Protein AF-A0A9D2DBL2-F1 (afdb_monomer)

InterPro domains:
  IPR008681 Negative regulator of genetic competence, MecA [PF05389] (1-63)

Structure (mmCIF, N/CA/C/O backbone):
data_AF-A0A9D2DBL2-F1
#
_entry.id   AF-A0A9D2DBL2-F1
#
loop_
_atom_site.group_PDB
_atom_site.id
_atom_site.type_symbol
_atom_site.label_atom_id
_atom_site.label_alt_id
_atom_site.label_comp_id
_atom_site.label_asym_id
_atom_site.label_entity_id
_atom_site.label_seq_id
_atom_site.pdbx_PDB_ins_code
_atom_site.Cartn_x
_atom_site.Cartn_y
_atom_site.Cartn_z
_atom_site.occupancy
_atom_site.B_iso_or_equiv
_atom_site.auth_seq_id
_atom_site.auth_comp_id
_atom_site.auth_asym_id
_atom_site.auth_atom_id
_atom_site.pdbx_PDB_model_num
ATOM 1 N N . MET A 1 1 ? -2.118 -2.704 -8.482 1.00 84.75 1 MET A N 1
ATOM 2 C CA . MET A 1 1 ? -1.958 -2.678 -7.013 1.00 84.75 1 MET A CA 1
ATOM 3 C C . MET A 1 1 ? -3.139 -3.410 -6.408 1.00 84.75 1 MET A C 1
ATOM 5 O O . MET A 1 1 ? -4.251 -3.188 -6.872 1.00 84.75 1 MET A O 1
ATOM 9 N N . LYS A 1 2 ? -2.921 -4.289 -5.426 1.00 87.31 2 LYS A N 1
ATOM 10 C CA . LYS A 1 2 ? -3.997 -5.030 -4.746 1.00 87.31 2 LYS A CA 1
ATOM 11 C C . LYS A 1 2 ? -3.955 -4.737 -3.250 1.00 87.31 2 LYS A C 1
ATOM 13 O O . LYS A 1 2 ? -2.883 -4.847 -2.664 1.00 87.31 2 LYS A O 1
ATOM 18 N N . ILE A 1 3 ? -5.094 -4.398 -2.653 1.00 89.25 3 ILE A N 1
ATOM 19 C CA . ILE A 1 3 ? -5.226 -4.157 -1.212 1.00 89.25 3 ILE A CA 1
ATOM 20 C C . ILE A 1 3 ? -6.157 -5.212 -0.620 1.00 89.25 3 ILE A C 1
ATOM 22 O O . ILE A 1 3 ? -7.181 -5.550 -1.209 1.00 89.25 3 ILE A O 1
ATOM 26 N N . GLU A 1 4 ? -5.776 -5.750 0.531 1.00 90.25 4 GLU A N 1
ATOM 27 C CA . GLU A 1 4 ? -6.524 -6.759 1.269 1.00 90.25 4 GLU A CA 1
ATOM 28 C C . GLU A 1 4 ? -6.578 -6.347 2.744 1.00 90.25 4 GLU A C 1
ATOM 30 O O . GLU A 1 4 ? -5.542 -6.076 3.355 1.00 90.25 4 GLU A O 1
ATOM 35 N N . LYS A 1 5 ? -7.772 -6.307 3.343 1.00 88.69 5 LYS A N 1
ATOM 36 C CA . LYS A 1 5 ? -7.921 -6.092 4.788 1.00 88.69 5 LYS A CA 1
ATOM 37 C C . LYS A 1 5 ? -7.539 -7.372 5.533 1.00 88.69 5 LYS A C 1
ATOM 39 O O . LYS A 1 5 ? -8.152 -8.413 5.310 1.00 88.69 5 LYS A O 1
ATOM 44 N N . LEU A 1 6 ? -6.537 -7.299 6.411 1.00 88.69 6 LEU A N 1
ATOM 45 C CA . LEU A 1 6 ? -6.165 -8.418 7.285 1.00 88.69 6 LEU A CA 1
ATOM 46 C C . LEU A 1 6 ? -6.970 -8.379 8.589 1.00 88.69 6 LEU A C 1
ATOM 48 O O . LEU A 1 6 ? -7.437 -9.413 9.055 1.00 88.69 6 LEU A O 1
ATOM 52 N N . ASN A 1 7 ? -7.130 -7.187 9.167 1.00 87.62 7 ASN A N 1
ATOM 53 C CA . ASN A 1 7 ? -7.983 -6.906 10.324 1.00 87.62 7 ASN A CA 1
ATOM 54 C C . ASN A 1 7 ? -8.309 -5.400 10.387 1.00 87.62 7 ASN A C 1
ATOM 56 O O . ASN A 1 7 ? -8.101 -4.674 9.417 1.00 87.62 7 ASN A O 1
ATOM 60 N N . GLU A 1 8 ? -8.865 -4.924 11.501 1.00 82.88 8 GLU A N 1
ATOM 6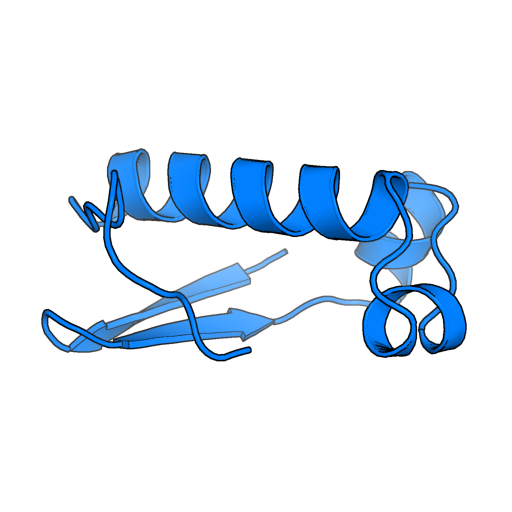1 C CA . GLU A 1 8 ? -9.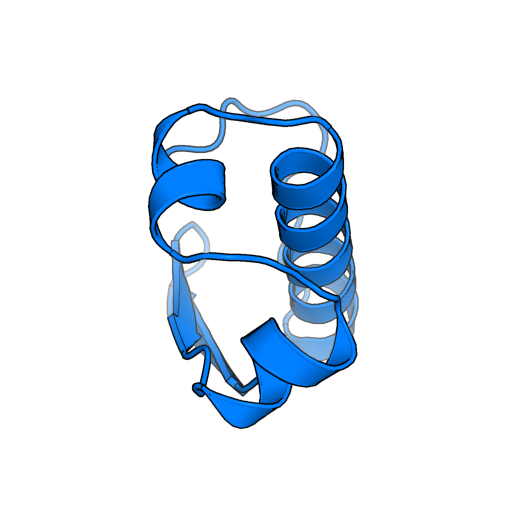246 -3.515 11.688 1.00 82.88 8 GLU A CA 1
ATOM 62 C C . GLU A 1 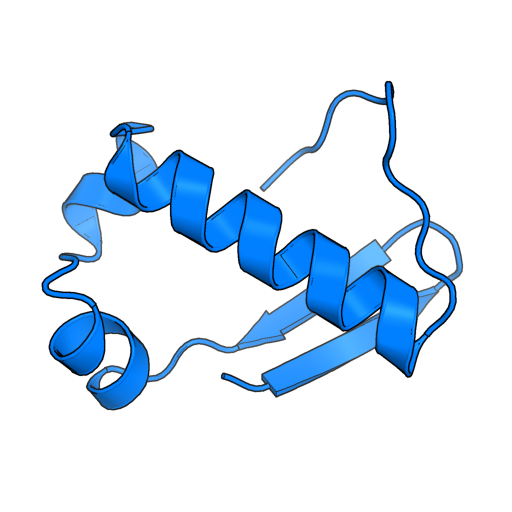8 ? -8.054 -2.549 11.697 1.00 82.88 8 GLU A C 1
ATOM 64 O O . GLU A 1 8 ? -8.213 -1.394 11.319 1.00 82.88 8 GLU A O 1
ATOM 69 N N . ASN A 1 9 ? -6.853 -3.026 12.034 1.00 83.12 9 ASN A N 1
ATOM 70 C CA . ASN A 1 9 ? -5.647 -2.208 12.190 1.00 83.12 9 ASN A CA 1
ATOM 71 C C . ASN A 1 9 ? -4.546 -2.561 11.178 1.00 83.12 9 ASN A C 1
ATOM 73 O O . ASN A 1 9 ? -3.474 -1.960 11.197 1.00 83.12 9 ASN A O 1
ATOM 77 N N . GLN A 1 10 ? -4.780 -3.543 10.306 1.00 85.06 10 GLN A N 1
ATOM 78 C CA . GLN A 1 10 ? -3.790 -4.038 9.358 1.00 85.06 10 GLN A CA 1
ATOM 79 C C . GLN A 1 10 ? -4.405 -4.274 7.986 1.00 85.06 10 GLN A C 1
ATOM 81 O O . GLN A 1 10 ? -5.409 -4.975 7.824 1.00 85.06 10 GLN A O 1
ATOM 86 N N . ILE A 1 11 ? -3.703 -3.775 6.978 1.00 88.88 11 ILE A N 1
ATOM 87 C CA . ILE A 1 11 ? -3.957 -4.066 5.575 1.00 88.88 11 ILE A CA 1
ATOM 88 C C . ILE A 1 11 ? -2.701 -4.662 4.946 1.00 88.88 11 ILE A C 1
ATOM 90 O O . ILE A 1 11 ? -1.576 -4.358 5.339 1.00 88.88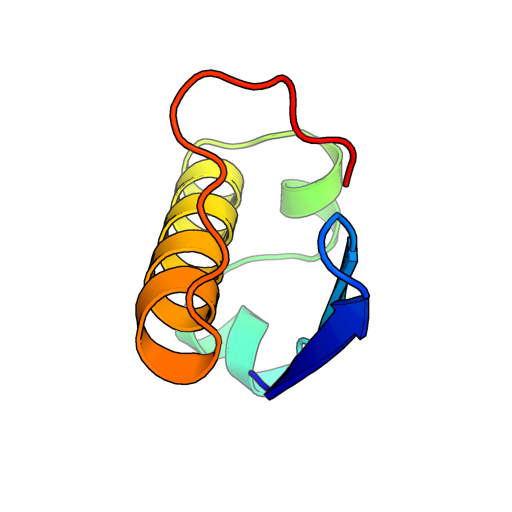 11 ILE A O 1
ATOM 94 N N . ARG A 1 12 ? -2.890 -5.507 3.940 1.00 89.56 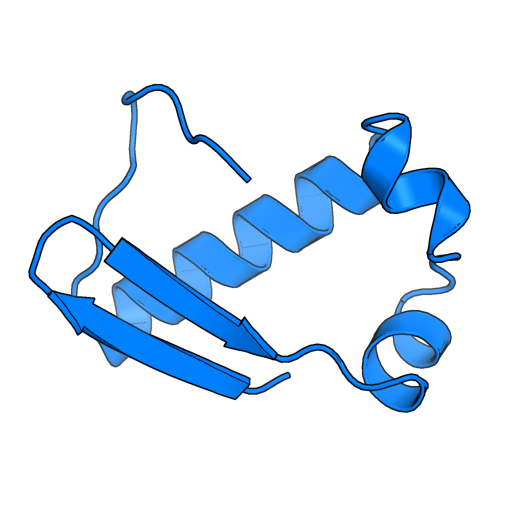12 ARG A N 1
ATOM 95 C CA . ARG A 1 12 ? -1.830 -5.983 3.060 1.00 89.56 12 ARG A CA 1
ATOM 96 C C . ARG A 1 12 ? -1.981 -5.293 1.721 1.00 89.56 12 ARG A C 1
ATOM 98 O O . ARG A 1 12 ? -3.032 -5.382 1.095 1.00 89.56 12 ARG A O 1
ATOM 105 N N . CYS A 1 13 ? -0.916 -4.654 1.260 1.00 87.81 13 CYS A N 1
ATOM 106 C CA . CYS A 1 13 ? -0.843 -4.162 -0.104 1.00 87.81 13 CYS A CA 1
ATOM 107 C C . CYS A 1 13 ? 0.189 -4.964 -0.889 1.00 87.81 13 CYS A C 1
ATOM 109 O O . CYS A 1 13 ? 1.300 -5.201 -0.421 1.00 87.81 13 CYS A O 1
ATOM 111 N N . THR A 1 14 ? -0.187 -5.368 -2.095 1.00 89.69 14 THR A N 1
ATOM 112 C CA . THR A 1 14 ? 0.690 -6.032 -3.051 1.00 89.69 14 THR A CA 1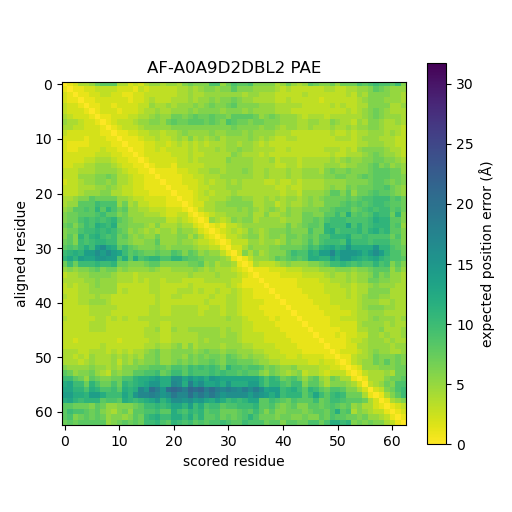
ATOM 113 C C . THR A 1 14 ? 0.922 -5.102 -4.236 1.00 89.69 14 THR A C 1
ATOM 115 O O . THR A 1 14 ? -0.020 -4.721 -4.944 1.00 89.69 14 THR A O 1
ATOM 118 N N . LEU A 1 15 ? 2.189 -4.750 -4.454 1.00 86.44 15 LEU A N 1
ATOM 119 C CA . LEU A 1 15 ? 2.657 -3.944 -5.579 1.00 86.44 15 LEU A CA 1
ATOM 120 C C . LEU A 1 15 ? 3.336 -4.855 -6.599 1.00 86.44 15 LEU A C 1
ATOM 122 O O . LEU A 1 15 ? 4.208 -5.649 -6.253 1.00 86.44 15 LEU A O 1
ATOM 126 N N . THR A 1 16 ? 2.948 -4.731 -7.864 1.00 88.75 16 THR A N 1
ATOM 127 C CA . THR A 1 16 ? 3.623 -5.419 -8.969 1.00 88.75 16 THR A CA 1
ATOM 128 C C . THR A 1 16 ? 4.690 -4.521 -9.592 1.00 88.75 16 THR A C 1
ATOM 130 O O . THR A 1 16 ? 4.653 -3.298 -9.455 1.00 88.75 16 THR A O 1
ATOM 133 N N . HIS A 1 17 ? 5.628 -5.104 -10.344 1.00 86.31 17 HIS A N 1
ATOM 134 C CA . HIS A 1 17 ? 6.611 -4.312 -11.091 1.00 86.31 17 HIS A CA 1
ATOM 135 C C . HIS A 1 17 ? 5.941 -3.329 -12.071 1.00 86.31 17 HIS A C 1
ATOM 137 O O . HIS A 1 17 ? 6.440 -2.225 -12.274 1.00 86.31 17 HIS A O 1
ATOM 143 N N . ALA A 1 18 ? 4.792 -3.696 -12.650 1.00 87.75 18 ALA A N 1
ATOM 144 C CA . ALA A 1 18 ? 4.018 -2.811 -13.518 1.00 87.75 18 ALA A CA 1
ATOM 145 C C . ALA A 1 18 ? 3.470 -1.589 -12.758 1.00 87.75 18 ALA A C 1
ATOM 147 O O . ALA A 1 18 ? 3.542 -0.476 -13.272 1.00 87.75 18 ALA A O 1
ATOM 148 N N . ASP A 1 19 ? 2.999 -1.775 -11.519 1.00 85.44 19 ASP A N 1
ATOM 149 C CA . ASP A 1 19 ? 2.522 -0.675 -10.667 1.00 85.44 19 ASP A CA 1
ATOM 150 C C . ASP A 1 19 ? 3.646 0.316 -10.329 1.00 85.44 19 ASP A C 1
ATOM 152 O O . ASP A 1 19 ? 3.452 1.533 -10.372 1.00 85.44 19 ASP A O 1
ATOM 156 N N . LEU A 1 20 ? 4.839 -0.208 -10.024 1.00 85.06 20 LEU A N 1
ATOM 157 C CA . LEU A 1 20 ? 6.032 0.599 -9.756 1.00 85.06 20 LEU A CA 1
ATOM 158 C C . LEU A 1 20 ? 6.490 1.358 -11.011 1.00 85.06 20 LEU A C 1
ATOM 160 O O . LEU A 1 20 ? 6.776 2.555 -10.946 1.00 85.06 20 LEU A O 1
ATOM 164 N N . ALA A 1 21 ? 6.499 0.685 -12.166 1.00 86.44 21 ALA A N 1
ATOM 165 C CA . ALA A 1 21 ? 6.887 1.275 -13.443 1.00 86.44 21 ALA A CA 1
ATOM 166 C C . ALA A 1 21 ? 5.922 2.385 -13.890 1.00 86.44 21 ALA A C 1
ATOM 168 O O . ALA A 1 21 ? 6.377 3.453 -14.293 1.00 86.44 21 ALA A O 1
ATOM 169 N N . ALA A 1 22 ? 4.606 2.185 -13.747 1.00 85.88 22 ALA A N 1
ATOM 170 C CA . ALA A 1 22 ? 3.594 3.191 -14.085 1.00 85.88 22 ALA A CA 1
ATOM 171 C C . ALA A 1 22 ? 3.803 4.508 -13.317 1.00 85.88 22 ALA A C 1
ATOM 173 O O . ALA A 1 22 ? 3.569 5.596 -13.840 1.00 85.88 22 ALA A O 1
ATOM 174 N N . ARG A 1 23 ? 4.308 4.414 -12.083 1.00 83.12 23 ARG A N 1
ATOM 175 C CA . ARG A 1 23 ? 4.566 5.552 -11.193 1.00 83.12 23 ARG A CA 1
ATOM 176 C C . ARG A 1 23 ? 6.020 6.032 -11.217 1.00 83.12 23 ARG A C 1
ATOM 178 O O . ARG A 1 23 ? 6.375 6.915 -10.440 1.00 83.12 23 ARG A O 1
ATOM 185 N N . HIS A 1 24 ? 6.853 5.481 -12.107 1.00 83.50 24 HIS A N 1
ATOM 186 C CA . HIS A 1 24 ? 8.280 5.802 -12.215 1.00 83.50 24 HIS A CA 1
ATOM 187 C C . HIS A 1 24 ? 8.989 5.749 -10.850 1.00 83.50 24 HIS A C 1
ATOM 189 O O . HIS A 1 24 ? 9.725 6.672 -10.475 1.00 83.50 24 HIS A O 1
ATOM 195 N N . LEU A 1 25 ? 8.701 4.680 -10.103 1.00 83.31 25 LEU A N 1
ATOM 196 C CA . LEU A 1 25 ? 9.197 4.407 -8.760 1.00 83.31 25 LEU A CA 1
ATOM 197 C C . LEU A 1 25 ? 10.106 3.181 -8.783 1.00 83.31 25 LEU A C 1
ATOM 199 O O . LEU A 1 25 ? 9.748 2.135 -9.323 1.00 83.31 25 LEU A O 1
ATOM 203 N N . LYS A 1 26 ? 11.277 3.290 -8.158 1.00 80.81 26 LYS A N 1
ATOM 204 C CA . LYS A 1 26 ? 12.155 2.143 -7.902 1.00 80.81 26 LYS A CA 1
ATOM 205 C C . LYS A 1 26 ? 11.908 1.589 -6.504 1.00 80.81 26 LYS A C 1
ATOM 207 O O . LYS A 1 26 ? 11.652 2.341 -5.568 1.00 80.81 26 LYS A O 1
ATOM 212 N N . LEU A 1 27 ? 12.083 0.277 -6.335 1.00 76.81 27 LEU A N 1
ATOM 213 C CA . LEU A 1 27 ? 11.984 -0.382 -5.024 1.00 76.81 27 LEU A CA 1
ATOM 214 C C . LEU A 1 27 ? 12.921 0.265 -3.986 1.00 76.81 27 LEU A C 1
ATOM 216 O O . LEU A 1 27 ? 12.546 0.441 -2.833 1.00 76.81 27 LEU A O 1
ATOM 220 N N . SER A 1 28 ? 14.111 0.696 -4.417 1.00 77.62 28 SER A N 1
ATOM 221 C CA . SER A 1 28 ? 15.063 1.418 -3.569 1.00 77.62 28 SER A CA 1
ATOM 222 C C . SER A 1 28 ? 14.489 2.725 -3.014 1.00 77.62 28 SER A C 1
ATOM 224 O O . SER A 1 28 ? 14.761 3.072 -1.876 1.00 77.62 28 SER A O 1
ATOM 226 N N . GLU A 1 29 ? 13.667 3.448 -3.777 1.00 75.56 29 GLU A N 1
ATOM 227 C CA . GLU A 1 29 ? 13.108 4.745 -3.367 1.00 75.56 29 GLU A CA 1
ATOM 228 C C . GLU A 1 29 ? 11.993 4.621 -2.319 1.00 75.56 29 GLU A C 1
ATOM 230 O O . GLU A 1 29 ? 11.717 5.598 -1.615 1.00 75.56 29 GLU A O 1
ATOM 235 N N . LEU A 1 30 ? 11.379 3.436 -2.200 1.00 74.88 30 LEU A N 1
ATOM 236 C CA . LEU A 1 30 ? 10.401 3.127 -1.153 1.00 74.88 30 LEU A CA 1
ATOM 237 C C . LEU A 1 30 ? 11.072 3.016 0.218 1.00 74.88 30 LEU A C 1
ATOM 239 O O . LEU A 1 30 ? 10.563 3.571 1.186 1.00 74.88 30 LEU A O 1
ATOM 243 N N . ALA A 1 31 ? 12.243 2.375 0.285 1.00 72.00 31 ALA A N 1
ATOM 244 C CA . ALA A 1 31 ? 12.992 2.203 1.531 1.00 72.00 31 ALA A CA 1
ATOM 245 C C . ALA A 1 31 ? 13.530 3.530 2.097 1.00 72.00 31 ALA A C 1
ATOM 247 O O . ALA A 1 31 ? 13.629 3.691 3.309 1.00 72.00 31 ALA A O 1
ATOM 248 N N . TYR A 1 32 ? 13.855 4.494 1.226 1.00 70.62 32 TYR A N 1
ATOM 249 C CA . TYR A 1 32 ? 14.413 5.791 1.629 1.00 70.62 32 TYR A CA 1
ATOM 250 C C . TYR A 1 32 ? 13.361 6.886 1.866 1.00 70.62 32 TYR A C 1
ATOM 252 O O . TYR A 1 32 ? 13.728 8.031 2.119 1.00 70.62 32 TYR A O 1
ATOM 260 N N . GLY A 1 33 ? 12.062 6.570 1.789 1.00 72.44 33 GLY A N 1
ATOM 261 C CA . GLY A 1 33 ? 11.004 7.521 2.151 1.00 72.44 33 GLY A CA 1
ATOM 262 C C . GLY A 1 33 ? 10.962 8.782 1.278 1.00 72.44 33 GLY A C 1
ATOM 263 O O . GLY A 1 33 ? 10.658 9.869 1.773 1.00 72.44 33 GLY A O 1
ATOM 264 N N . THR A 1 34 ? 11.276 8.651 -0.014 1.00 81.88 34 THR A N 1
ATOM 265 C CA . THR A 1 34 ? 11.190 9.753 -0.989 1.00 81.88 34 THR A CA 1
ATOM 266 C C . THR A 1 34 ? 9.765 10.323 -1.085 1.00 81.88 34 THR A C 1
ATOM 268 O O . THR A 1 34 ? 8.787 9.637 -0.787 1.00 81.88 34 THR A O 1
ATOM 271 N N . GLU A 1 35 ? 9.604 11.564 -1.554 1.00 83.06 35 GLU A N 1
ATOM 272 C CA . GLU A 1 35 ? 8.272 12.187 -1.698 1.00 83.06 35 GLU A CA 1
ATOM 273 C C . GLU A 1 35 ? 7.318 11.359 -2.578 1.00 83.06 35 GLU A C 1
ATOM 275 O O . GLU A 1 35 ? 6.130 11.238 -2.280 1.00 83.06 35 GLU A O 1
ATOM 280 N N . LYS A 1 36 ? 7.845 10.693 -3.614 1.00 82.88 36 LYS A N 1
ATOM 281 C CA 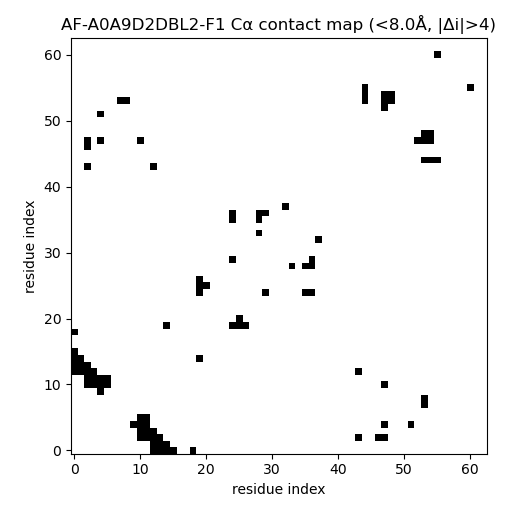. LYS A 1 36 ? 7.067 9.770 -4.451 1.00 82.88 36 LYS A CA 1
ATOM 282 C C . LYS A 1 36 ? 6.569 8.551 -3.668 1.00 82.88 36 LYS A C 1
ATOM 284 O O . LYS A 1 36 ? 5.428 8.135 -3.855 1.00 82.88 36 LYS A O 1
ATOM 289 N N . ALA A 1 37 ? 7.402 7.991 -2.786 1.00 83.69 37 ALA A N 1
ATOM 290 C CA . ALA A 1 37 ? 7.010 6.890 -1.910 1.00 83.69 37 ALA A CA 1
ATOM 291 C C . ALA A 1 37 ? 5.909 7.330 -0.935 1.00 83.69 37 ALA A C 1
ATOM 293 O O . ALA A 1 37 ? 4.896 6.648 -0.805 1.00 83.69 37 ALA A O 1
ATOM 294 N N . LYS A 1 38 ? 6.040 8.520 -0.331 1.00 83.38 38 LYS A N 1
ATOM 295 C CA . LYS A 1 38 ? 4.992 9.097 0.529 1.00 83.38 38 LYS A CA 1
ATOM 296 C C . LYS A 1 38 ? 3.668 9.268 -0.212 1.00 83.38 38 LYS A C 1
ATOM 298 O O . LYS A 1 38 ? 2.621 8.952 0.347 1.00 83.38 38 LYS A O 1
ATOM 303 N N . SER A 1 39 ? 3.705 9.736 -1.461 1.00 85.62 39 SER A N 1
ATOM 304 C CA . SER A 1 39 ? 2.505 9.836 -2.298 1.00 85.62 39 SER A CA 1
ATOM 305 C C . SER A 1 39 ? 1.876 8.467 -2.552 1.00 85.62 39 SER A C 1
ATOM 307 O O . SER A 1 39 ? 0.665 8.332 -2.435 1.00 85.62 39 SER A O 1
ATOM 309 N N . LEU A 1 40 ? 2.680 7.437 -2.840 1.00 86.12 40 LEU A N 1
ATOM 310 C CA . LEU A 1 40 ? 2.172 6.076 -3.022 1.00 86.12 40 LEU A CA 1
ATOM 311 C C . LEU A 1 40 ? 1.461 5.563 -1.763 1.00 86.12 40 LEU A C 1
ATOM 313 O O . LEU A 1 40 ? 0.376 4.999 -1.866 1.00 86.12 40 LEU A O 1
ATOM 317 N N . PHE A 1 41 ? 2.041 5.776 -0.581 1.00 83.75 41 PHE A N 1
ATOM 318 C CA . PHE A 1 41 ? 1.422 5.345 0.672 1.00 83.75 41 PHE A CA 1
ATOM 319 C C . PHE A 1 41 ? 0.117 6.092 0.963 1.00 83.75 41 PHE A C 1
ATOM 321 O O . PHE A 1 41 ? -0.837 5.477 1.430 1.00 83.75 41 PHE A O 1
ATOM 328 N N . ARG A 1 42 ? 0.031 7.389 0.632 1.00 84.44 42 ARG A N 1
ATOM 329 C CA . ARG A 1 42 ? -1.227 8.151 0.730 1.00 84.44 42 ARG A CA 1
ATOM 330 C C . ARG A 1 42 ? -2.304 7.581 -0.186 1.00 84.44 42 ARG A C 1
ATOM 332 O O . ARG A 1 42 ? -3.413 7.348 0.283 1.00 84.44 42 ARG A O 1
ATOM 339 N N . ASP A 1 43 ? -1.967 7.290 -1.439 1.00 86.81 43 ASP A N 1
ATOM 340 C CA . ASP A 1 43 ? -2.906 6.679 -2.387 1.00 86.81 43 ASP A CA 1
ATOM 341 C C . ASP A 1 43 ? -3.368 5.297 -1.905 1.00 86.81 43 ASP A C 1
ATOM 343 O O . ASP A 1 43 ? -4.548 4.964 -1.983 1.00 86.81 43 ASP A O 1
ATOM 347 N N . MET A 1 44 ? -2.445 4.496 -1.361 1.00 86.62 44 MET A N 1
ATOM 348 C CA . MET A 1 44 ? -2.761 3.198 -0.761 1.00 86.62 44 MET A CA 1
ATOM 349 C C . MET A 1 44 ? -3.740 3.340 0.404 1.00 86.62 44 MET A C 1
ATOM 351 O O . MET A 1 44 ? -4.655 2.529 0.531 1.00 86.62 44 MET A O 1
ATOM 355 N N . MET A 1 45 ? -3.579 4.372 1.233 1.00 85.88 45 MET A N 1
ATOM 356 C CA . MET A 1 45 ? -4.474 4.617 2.361 1.00 85.88 45 MET A CA 1
ATOM 357 C C . MET A 1 45 ? -5.836 5.140 1.943 1.00 85.88 45 MET A C 1
ATOM 359 O O . MET A 1 45 ? -6.837 4.679 2.481 1.00 85.88 45 MET A O 1
ATOM 363 N N . GLN A 1 46 ? -5.899 6.017 0.945 1.00 86.62 46 GLN A N 1
ATOM 364 C CA . GLN A 1 46 ? -7.173 6.458 0.384 1.00 86.62 46 GLN A CA 1
ATOM 365 C C . GLN A 1 46 ? -7.950 5.292 -0.224 1.00 86.62 46 GLN A C 1
ATOM 367 O O . GLN A 1 46 ? -9.138 5.143 0.045 1.00 86.62 46 GLN A O 1
ATOM 372 N N . GLN A 1 47 ? -7.275 4.426 -0.981 1.00 86.88 47 GLN A N 1
ATOM 373 C CA . GLN A 1 47 ? -7.913 3.248 -1.559 1.00 86.88 47 GLN A CA 1
ATOM 374 C C . GLN A 1 47 ? -8.383 2.274 -0.469 1.00 86.88 47 GLN A C 1
ATOM 376 O O . GLN A 1 47 ? -9.499 1.772 -0.534 1.00 86.88 47 GLN A O 1
ATOM 381 N N . ALA A 1 48 ? -7.573 2.042 0.569 1.00 87.31 48 ALA A N 1
ATOM 382 C CA . ALA A 1 48 ? -7.967 1.193 1.691 1.00 87.31 48 ALA A CA 1
ATOM 383 C C . ALA A 1 48 ? -9.135 1.779 2.506 1.00 87.31 48 ALA A C 1
ATOM 385 O O . ALA A 1 48 ? -9.997 1.033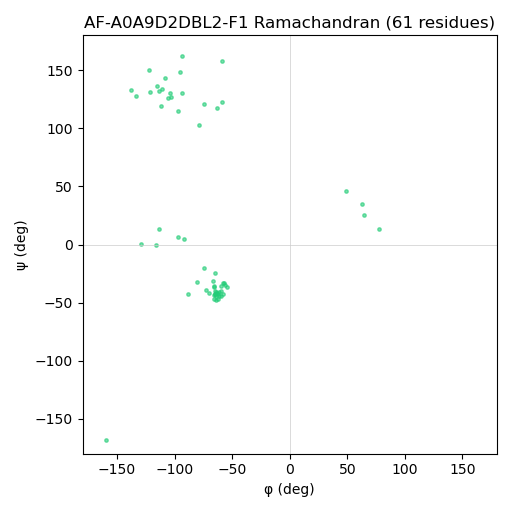 2.969 1.00 87.31 48 ALA A O 1
ATOM 386 N N . SER A 1 49 ? -9.184 3.102 2.665 1.00 87.00 49 SER A N 1
ATOM 387 C CA . SER A 1 49 ? -10.308 3.807 3.282 1.00 87.00 49 SER A CA 1
ATOM 388 C C . SER A 1 49 ? -11.580 3.634 2.453 1.00 87.00 49 SER A C 1
ATOM 390 O O . SER A 1 49 ? -12.606 3.226 2.989 1.00 87.00 49 SER A O 1
ATOM 392 N N . PHE A 1 50 ? -11.494 3.834 1.136 1.00 86.75 50 PHE A N 1
ATOM 393 C CA . PHE A 1 50 ? -12.634 3.706 0.232 1.00 86.75 50 PHE A CA 1
ATOM 394 C C . PHE A 1 50 ? -13.172 2.268 0.146 1.00 86.75 50 PHE A C 1
ATOM 396 O O . PHE A 1 50 ? -14.377 2.058 0.266 1.00 86.75 50 PHE A O 1
ATOM 403 N N . ASP A 1 51 ? -12.294 1.275 -0.020 1.00 86.12 51 ASP A N 1
ATOM 404 C CA . ASP A 1 51 ? -12.704 -0.120 -0.230 1.00 86.12 51 ASP A CA 1
ATOM 405 C C . ASP A 1 51 ? -13.066 -0.844 1.078 1.00 86.12 51 ASP A C 1
ATOM 407 O O . ASP A 1 51 ? -13.911 -1.741 1.084 1.00 86.12 51 ASP A O 1
ATOM 411 N N . PHE A 1 52 ? -12.410 -0.497 2.190 1.00 84.38 52 PHE A N 1
ATOM 412 C CA . PHE A 1 52 ? -12.459 -1.279 3.432 1.00 84.38 52 PHE A CA 1
ATOM 413 C C . PHE A 1 52 ? -12.805 -0.469 4.689 1.00 84.38 52 PHE A C 1
ATOM 415 O O . PHE A 1 52 ? -12.831 -1.047 5.786 1.00 84.38 52 PHE A O 1
ATOM 422 N N . GLY A 1 53 ? -13.035 0.842 4.557 1.00 83.69 53 GLY A N 1
ATOM 423 C CA . GLY A 1 53 ? -13.242 1.749 5.689 1.00 83.69 53 GLY A CA 1
ATOM 424 C C . GLY A 1 53 ? -12.008 1.871 6.585 1.00 83.69 53 GLY A C 1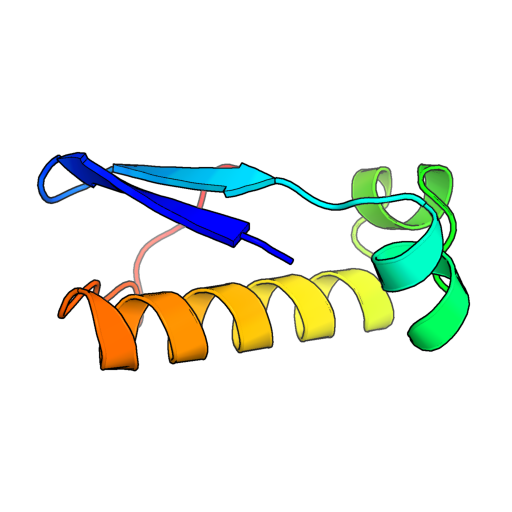
ATOM 425 O O . GLY A 1 53 ? -12.144 2.095 7.783 1.00 83.69 53 GLY A O 1
ATOM 426 N N . PHE A 1 54 ? -10.807 1.623 6.049 1.00 81.94 54 PHE A N 1
ATOM 427 C CA . PHE A 1 54 ? -9.569 1.700 6.821 1.00 81.94 54 PHE A CA 1
ATOM 428 C C . PHE A 1 54 ? -9.130 3.159 6.998 1.00 81.94 54 PHE A C 1
ATOM 430 O O . PHE A 1 54 ? -8.586 3.768 6.077 1.00 81.94 54 PHE A O 1
ATOM 437 N N . GLU A 1 55 ? -9.363 3.718 8.183 1.00 75.00 55 GLU A N 1
ATOM 438 C CA . GLU A 1 55 ? -8.979 5.088 8.526 1.00 75.00 55 GLU A CA 1
ATOM 439 C C . GLU A 1 55 ? -7.652 5.106 9.290 1.00 75.00 55 GLU A C 1
ATOM 441 O O . GLU A 1 55 ? -7.542 4.607 10.407 1.00 75.00 55 GLU A O 1
ATOM 446 N N . ALA A 1 56 ? -6.633 5.702 8.672 1.00 69.44 56 ALA A N 1
ATOM 447 C CA . ALA A 1 56 ? -5.323 5.918 9.284 1.00 69.44 56 ALA A CA 1
ATOM 448 C C . ALA A 1 56 ? -5.003 7.403 9.511 1.00 69.44 56 ALA A C 1
ATOM 450 O O . ALA A 1 56 ? -3.847 7.768 9.744 1.00 69.44 56 ALA A O 1
ATOM 451 N N . GLU A 1 57 ? -6.003 8.282 9.409 1.00 65.75 57 GLU A N 1
ATOM 452 C CA . GLU A 1 57 ? -5.783 9.713 9.579 1.00 65.75 57 GLU A CA 1
ATOM 453 C C . GLU A 1 57 ? -5.303 10.012 11.007 1.00 65.75 57 GLU A C 1
ATOM 455 O O . GLU A 1 57 ? -6.012 9.798 11.986 1.00 65.75 57 GLU A O 1
ATOM 460 N N . ASN A 1 58 ? -4.082 10.547 11.108 1.00 64.81 58 ASN A N 1
ATOM 461 C CA . ASN A 1 58 ? -3.418 11.000 12.339 1.00 64.81 58 ASN A CA 1
ATOM 462 C C . ASN A 1 58 ? -2.824 9.922 13.263 1.00 64.81 58 ASN A C 1
ATOM 464 O O . ASN A 1 58 ? -2.414 10.254 14.376 1.00 64.81 58 ASN A O 1
ATOM 468 N N . ILE A 1 59 ? -2.683 8.673 12.806 1.00 72.56 59 ILE A N 1
ATOM 469 C CA . ILE A 1 59 ? -1.919 7.637 13.523 1.00 72.56 59 ILE A CA 1
ATOM 470 C C . ILE A 1 59 ? -0.590 7.312 12.822 1.00 72.56 59 ILE A C 1
ATOM 472 O O . ILE A 1 59 ? -0.530 7.304 11.591 1.00 72.56 59 ILE A O 1
ATOM 476 N N . PRO A 1 60 ? 0.499 7.043 13.575 1.00 73.12 60 PRO A N 1
ATOM 477 C CA . PRO A 1 60 ? 1.756 6.592 12.991 1.00 73.12 60 PRO A CA 1
ATOM 478 C C . PRO A 1 60 ? 1.549 5.292 12.210 1.00 73.12 60 PRO A C 1
ATOM 480 O O . PRO A 1 60 ? 1.098 4.290 12.764 1.00 73.12 60 PRO A O 1
ATOM 483 N N . LEU A 1 61 ? 1.897 5.310 10.926 1.00 71.00 61 LEU A N 1
ATOM 484 C CA . LEU A 1 61 ? 1.851 4.138 10.060 1.00 71.00 61 LEU A CA 1
ATOM 485 C C . LEU A 1 61 ? 3.216 3.452 10.039 1.00 71.00 61 LEU A C 1
ATOM 487 O O . LEU A 1 61 ? 4.240 4.098 9.816 1.00 71.00 61 LEU A O 1
ATOM 491 N N . MET A 1 62 ? 3.213 2.138 10.253 1.00 76.25 62 MET A N 1
ATOM 492 C CA . MET A 1 62 ? 4.383 1.277 10.093 1.00 76.25 62 MET A CA 1
ATOM 493 C C . MET A 1 62 ? 4.242 0.516 8.772 1.00 76.25 62 MET A C 1
ATOM 495 O O . MET A 1 62 ? 3.193 -0.080 8.525 1.00 76.25 62 MET A O 1
ATOM 499 N N . ILE A 1 63 ? 5.269 0.585 7.923 1.00 74.38 63 ILE A N 1
ATOM 500 C CA . ILE A 1 63 ? 5.293 0.036 6.557 1.00 74.38 63 ILE A CA 1
ATOM 501 C C . ILE A 1 63 ? 6.455 -0.941 6.427 1.00 74.38 63 ILE A C 1
ATOM 503 O O . ILE A 1 63 ? 7.543 -0.603 6.947 1.00 74.38 63 ILE A O 1
#

Solvent-accessible surface area (backbone atoms only — not comparable to full-atom values): 4028 Å² total; per-residue (Å²): 111,49,79,44,80,75,54,94,89,41,70,47,76,49,78,46,72,66,52,31,56,78,66,76,50,55,78,70,42,52,79,70,64,36,74,70,36,52,51,51,53,51,52,54,43,52,49,38,27,73,79,69,69,41,81,62,87,93,55,93,80,87,131

Radius of gyration: 11.74 Å; Cα contacts (8 Å, |Δi|>4): 51; chains: 1; bounding box: 28×21×28 Å

pLDDT: mean 82.44, std 6.31, range [64.81, 90.25]

Sequence (63 aa):
MKIEKLNENQIRCTLTHADLAARHLKLSELAYGTEKAKSLFRDMMQQASFDFGFEAENIPLMI

Secondary structure (DSSP, 8-state):
-EEEE-SSS-EEEE--HHHHHHTT--HHHHHTT-HHHHHHHHHHHHHHHHHH----TTSPPP-

Foldseek 3Di:
DDWADPDQADIDDDDDPVNCVVLVHDPVCCVVVDPSVVVVVVVVQVVCCVPPVRDPPPPDDDD

Nearest PDB structures (foldseek):
  2mk6-assembly1_A  TM=7.602E-01  e=6.523E-02  Bacillus spizizenii ATCC 6633 = JCM 2499

Organism: NCBI:txid2838686

Mean predicted aligned error: 5.28 Å